Protein 6T3O (pdb70)

Organism: Homo sapiens (NCBI:txid9606)

Secondary structure (DSSP, 8-state):
---EEEE-TTS-EEEEEE-S---TT-EEEEEETTEEE-SSSS-EEEE-TTT-EEEEEES---GGG-EEEEEEEEETTEEEEEEEEE-THHHHHHHHHHHHHHHHHHH-

Solvent-accessible surface area: 6668 Å² total

Foldseek 3Di:
DFWDWAADQLLKIKTKDADPAADPQKDKFKAQQNHTDDDDPAKDWDADRHRSITMIIGLAQDPVRQAKIWIWIDRDPDTDIGMDHLHDPNVVVSRVVSVVSNVVVVVD

Sequence (108 aa):
SELAVEILEKGQVRFWMQAEKLSGNAKVNYIIFNEKEIFEGPKYKMHIDRNTGIIEMFMEKLQDEDEGTYTFQLQDGKATNHSTVVLVGDVFKKLQKEAEFQRQEWIRK

B-factor: mean 41.39, std 11.79, range [23.13, 79.78]

GO terms:
  GO:0005863 striated muscle myosin thick filament (C, TAS)
  GO:0008307 structural constituent of muscle (F, TAS)
  GO:0042802 identical protein binding (F, IPI)
  GO:0005515 protein binding (F, IPI)
  GO:0141163 positive regulation of cAMP/PKA signal transduction (P, IMP)
  GO:0010628 positive regulation of gene expression (P, IMP)
  GO:0019900 kinase binding (F, IPI)

Nearest PDB structures (foldseek):
  6t3o-assembly1_A  TM=1.009E+00  e=4.126E-21  Homo sapiens
  3rbs-assembly1_A  TM=9.873E-01  e=2.579E-18  Homo sapiens
  2y23-assembly1_A  TM=9.799E-01  e=6.469E-18  Homo sapiens
  4v10-assembly1_A  TM=7.736E-01  e=5.054E-13  Mus musculus
  2jtd-assembly1_A  TM=6.352E-01  e=6.737E-13  Mus musculus

InterPro domains:
  IPR003598 Immunoglobulin subtype 2 [SM00408] (289-359)
  IPR003598 Immunoglobulin subtype 2 [SM00408] (417-487)
  IPR003598 Immunoglobulin subtype 2 [SM00408] (1155-1217)
  IPR003598 Immunoglobulin subtype 2 [SM00408] (1369-1435)
  IPR003598 Immunoglobulin subtype 2 [SM00408] (1585-1653)
  IPR003599 Immunoglobulin domain subtype [SM00409] (283-370)
  IPR003599 Immunoglobulin domain subtype [SM00409] (417-500)
  IPR003599 Immunoglobulin domain subtype [SM00409] (1141-1226)
  IPR003599 Immunoglobulin domain subtype [SM00409] (1249-1335)
  IPR003599 Immunoglobulin domain subtype [SM00409] (1363-1446)
  IPR003599 Immunoglobulin domain subtype [SM00409] (1579-1664)
  IPR003961 Fibronectin type III [PF00041] (512-600)
  IPR003961 Fibronectin type III [PF00041] (640-729)
  IPR003961 Fibronectin type III [PF00041] (741-827)
  IPR003961 Fibronectin type III [PF00041] (935-1028)
  IPR003961 Fibronectin type III [PF00041] (1041-1128)
  IPR003961 Fibronectin type III [PS50853] (512-607)
  IPR003961 Fibronectin type III [PS50853] (640-734)
  IPR003961 Fibronectin type III [PS50853] (741-834)
  IPR003961 Fibronectin type III [PS50853] (933-1034)

Structure (mmCIF, N/CA/C/O backbone):
data_6T3O
#
_entry.id   6T3O
#
_cell.length_a   58.599
_cell.length_b   58.599
_cell.length_c   62.821
_cell.angle_alpha   90.00
_cell.angle_beta   90.00
_cell.angle_gamma   90.00
#
_symmetry.space_group_name_H-M   'P 43 21 2'
#
loop_
_entity.id
_entity.type
_entity.pdbx_description
1 polymer Myomesin-1
2 non-polymer 'AZIDE ION'
3 water water
#
loop_
_atom_site.group_PDB
_atom_site.id
_atom_site.type_symbol
_atom_site.label_atom_id
_atom_site.label_alt_id
_atom_site.label_comp_id
_atom_site.label_asym_id
_atom_site.label_entity_id
_atom_site.label_seq_id
_atom_site.pdbx_PDB_ins_code
_atom_site.Cartn_x
_atom_site.Cartn_y
_atom_site.Cartn_z
_atom_site.occupancy
_atom_site.B_iso_or_equiv
_atom_site.auth_seq_id
_atom_site.auth_comp_id
_atom_site.auth_asym_id
_atom_site.auth_atom_id
_atom_site.pdbx_PDB_model_num
ATOM 11 N N . SER A 1 23 ? 19.244 -5.119 24.870 1.00 60.14 23 SER A N 1
ATOM 12 C CA . SER A 1 23 ? 20.001 -4.834 23.668 1.00 57.60 23 SER A CA 1
ATOM 13 C C . SER A 1 23 ? 20.237 -3.331 23.645 1.00 55.75 23 SER A C 1
ATOM 14 O O . SER A 1 23 ? 19.295 -2.623 23.965 1.00 58.80 23 SER A O 1
ATOM 17 N N . GLU A 1 24 ? 21.465 -2.922 23.344 1.00 54.48 24 GLU A N 1
ATOM 18 C CA . GLU A 1 24 ? 21.901 -1.518 23.193 1.00 53.89 24 GLU A CA 1
ATOM 19 C C . GLU A 1 24 ? 21.189 -0.906 21.977 1.00 48.70 24 GLU A C 1
ATOM 20 O O . GLU A 1 24 ? 20.510 -1.635 21.198 1.00 47.73 24 GLU A O 1
ATOM 26 N N . LEU A 1 25 ? 21.351 0.393 21.790 1.00 45.36 25 LEU A N 1
ATOM 27 C CA . LEU A 1 25 ? 20.600 1.076 20.716 1.00 41.44 25 LEU A CA 1
ATOM 28 C C . LEU A 1 25 ? 21.011 0.463 19.378 1.00 39.34 25 LEU A C 1
ATOM 29 O O . LEU A 1 25 ? 22.196 0.239 19.134 1.00 40.48 25 LEU A O 1
ATOM 34 N N . ALA A 1 26 ? 20.021 0.138 18.574 1.00 37.20 26 ALA A N 1
ATOM 35 C CA . ALA A 1 26 ? 20.198 -0.415 17.207 1.00 37.77 26 ALA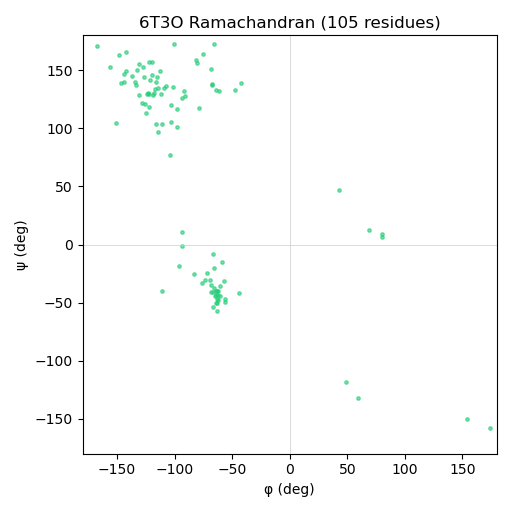 A CA 1
ATOM 36 C C . ALA A 1 26 ? 19.304 0.389 16.270 1.00 34.18 26 ALA A C 1
ATOM 37 O O . ALA A 1 26 ? 18.306 0.939 16.700 1.00 35.17 26 ALA A O 1
ATOM 39 N N . VAL A 1 27 ? 19.647 0.428 15.001 1.00 36.73 27 VAL A N 1
ATOM 40 C CA . VAL A 1 27 ? 18.765 1.091 14.010 1.00 33.05 27 VAL A CA 1
ATOM 41 C C . VAL A 1 27 ? 18.527 0.063 12.940 1.00 32.46 27 VAL A C 1
ATOM 42 O O . VAL A 1 27 ? 19.416 -0.742 12.587 1.00 33.93 27 VAL A O 1
ATOM 46 N N . GLU A 1 28 ? 17.333 0.119 12.438 1.00 32.97 28 GLU A N 1
ATOM 47 C CA . GLU A 1 28 ? 16.978 -0.764 11.313 1.00 33.87 28 GLU A CA 1
ATOM 48 C C . GLU A 1 28 ? 15.973 0.029 10.530 1.00 30.98 28 GLU A C 1
ATOM 49 O O . GLU A 1 28 ? 15.425 0.997 11.044 1.00 32.03 28 GLU A O 1
ATOM 55 N N . ILE A 1 29 ? 15.785 -0.421 9.317 1.00 30.87 29 ILE A N 1
ATOM 56 C CA . ILE A 1 29 ? 14.826 0.110 8.350 1.00 28.52 29 ILE A CA 1
ATOM 57 C C . ILE A 1 29 ? 13.723 -0.905 8.263 1.00 29.58 29 ILE A C 1
ATOM 58 O O . ILE A 1 29 ? 14.026 -2.066 8.276 1.00 30.88 29 ILE A O 1
ATOM 63 N N . LEU A 1 30 ? 12.506 -0.421 8.262 1.00 30.76 30 LEU A N 1
ATOM 64 C CA . LEU A 1 30 ? 11.266 -1.230 8.218 1.00 31.50 30 LEU A CA 1
ATOM 65 C C . LEU A 1 30 ? 10.745 -1.221 6.803 1.00 29.56 30 LEU A C 1
ATOM 66 O O . LEU A 1 30 ? 11.326 -0.533 5.966 1.00 27.17 30 LEU A O 1
ATOM 71 N N . GLU A 1 31 ? 9.723 -2.018 6.539 1.00 31.05 31 GLU A N 1
ATOM 72 C CA . GLU A 1 31 ? 9.275 -2.386 5.169 1.00 35.32 31 GLU A CA 1
ATOM 73 C C . GLU A 1 31 ? 8.945 -1.141 4.327 1.00 35.45 31 GLU A C 1
ATOM 74 O O . GLU A 1 31 ? 9.150 -1.094 3.077 1.00 38.29 31 GLU A O 1
ATOM 80 N N . LYS A 1 32 ? 8.489 -0.110 4.978 1.00 36.04 32 LYS A N 1
ATOM 81 C CA . LYS A 1 32 ? 8.161 1.090 4.188 1.00 35.60 32 LYS A CA 1
ATOM 82 C C . LYS A 1 32 ? 9.365 2.029 4.158 1.00 32.96 32 LYS A C 1
ATOM 83 O O . LYS A 1 32 ? 9.206 3.129 3.757 1.00 35.32 32 LYS A O 1
ATOM 89 N N . GLY A 1 33 ? 10.524 1.602 4.600 1.00 30.37 33 GLY A N 1
ATOM 90 C CA . GLY A 1 33 ? 11.682 2.507 4.679 1.00 29.94 33 GLY A CA 1
ATOM 91 C C . GLY A 1 33 ? 11.632 3.392 5.902 1.00 31.22 33 GLY A C 1
ATOM 92 O O . GLY A 1 33 ? 12.514 4.255 6.076 1.00 29.98 33 GLY A O 1
ATOM 93 N N . GLN A 1 34 ? 10.706 3.113 6.799 1.00 31.83 34 GLN A N 1
ATOM 94 C CA . GLN A 1 34 ? 10.732 3.788 8.094 1.00 32.56 34 GLN A CA 1
ATOM 95 C C . GLN A 1 34 ? 11.936 3.321 8.871 1.00 31.44 34 GLN A C 1
ATOM 96 O O . GLN A 1 34 ? 12.506 2.274 8.568 1.00 29.99 34 GLN A O 1
ATOM 102 N N . VAL A 1 35 ? 12.405 4.224 9.716 1.00 30.18 35 VAL A N 1
ATOM 103 C CA . VAL A 1 35 ? 13.599 3.998 10.521 1.00 30.59 35 VAL A CA 1
ATOM 104 C C . VAL A 1 35 ? 13.131 3.635 11.919 1.00 29.60 35 VAL A C 1
ATOM 105 O O . VAL A 1 35 ? 12.321 4.356 12.503 1.00 30.83 35 VAL A O 1
ATOM 109 N N . ARG A 1 36 ? 13.757 2.617 12.464 1.00 29.97 36 ARG A N 1
ATOM 110 C CA . ARG A 1 36 ? 13.496 2.191 13.826 1.00 31.58 36 ARG A CA 1
ATOM 111 C C . ARG A 1 36 ? 14.786 2.174 14.585 1.00 30.81 36 ARG A C 1
ATOM 112 O O . ARG A 1 36 ? 15.612 1.395 14.266 1.00 29.49 36 ARG A O 1
ATOM 120 N N . PHE A 1 37 ? 14.875 3.083 15.551 1.00 30.54 37 PHE A N 1
ATOM 121 C CA . PHE A 1 37 ? 15.877 3.020 16.626 1.00 32.22 37 PHE A CA 1
ATOM 122 C C . PHE A 1 37 ? 15.237 2.268 17.748 1.00 31.13 37 PHE A C 1
ATOM 123 O O . PHE A 1 37 ? 14.192 2.681 18.156 1.00 34.85 37 PHE A O 1
ATOM 131 N N . TRP A 1 38 ? 15.920 1.295 18.320 1.00 34.03 38 TRP A N 1
ATOM 132 C CA . TRP A 1 38 ? 15.320 0.646 19.482 1.00 35.86 38 TRP A CA 1
ATOM 133 C C . TRP A 1 38 ? 16.414 0.030 20.319 1.00 36.77 38 TRP A C 1
ATOM 134 O O . TRP A 1 38 ? 17.505 -0.266 19.838 1.00 35.77 38 TRP A O 1
ATOM 145 N N . MET A 1 39 ? 16.115 -0.068 21.594 1.00 38.57 39 MET A N 1
ATOM 146 C CA . MET A 1 39 ? 17.007 -0.791 22.515 1.00 43.05 39 MET A CA 1
ATOM 147 C C . MET A 1 39 ? 16.051 -1.497 23.454 1.00 41.49 39 MET A C 1
ATOM 148 O O . MET A 1 39 ? 14.887 -1.211 23.380 1.00 40.09 39 MET A O 1
ATOM 153 N N . GLN A 1 40 ? 16.562 -2.443 24.194 1.00 46.53 40 GLN A N 1
ATOM 154 C CA . GLN A 1 40 ? 15.776 -3.204 25.185 1.00 50.76 40 GLN A CA 1
ATOM 155 C C . GLN A 1 40 ? 16.421 -3.053 26.556 1.00 51.75 40 GLN A C 1
ATOM 156 O O . GLN A 1 40 ? 17.595 -3.462 26.718 1.00 55.15 40 GLN A O 1
ATOM 162 N N . ALA A 1 41 ? 15.663 -2.472 27.482 1.00 51.27 41 ALA A N 1
ATOM 163 C CA . ALA A 1 41 ? 15.942 -2.469 28.923 1.00 53.53 41 ALA A CA 1
ATOM 164 C C . ALA A 1 41 ? 15.463 -3.813 29.461 1.00 53.90 41 ALA A C 1
ATOM 165 O O . ALA A 1 41 ? 14.582 -4.439 28.819 1.00 55.58 41 ALA A O 1
ATOM 167 N N . GLU A 1 42 ? 16.020 -4.248 30.584 1.00 59.69 42 GLU A N 1
ATOM 168 C CA . GLU A 1 42 ? 15.577 -5.508 31.246 1.00 60.84 42 GLU A CA 1
ATOM 169 C C . GLU A 1 42 ? 14.117 -5.322 31.662 1.00 62.75 42 GLU A C 1
ATOM 170 O O . GLU A 1 42 ? 13.247 -6.071 31.196 1.00 67.34 42 GLU A O 1
ATOM 176 N N . LYS A 1 43 ? 13.859 -4.302 32.465 1.00 64.56 43 LYS A N 1
ATOM 177 C CA . LYS A 1 43 ? 12.515 -3.965 32.987 1.00 63.67 43 LYS A CA 1
ATOM 178 C C . LYS A 1 43 ? 12.446 -2.436 33.038 1.00 61.53 43 LYS A C 1
ATOM 179 O O . LYS A 1 43 ? 13.498 -1.770 33.220 1.00 61.93 43 LYS A O 1
ATOM 185 N N . LEU A 1 44 ? 11.264 -1.888 32.812 1.00 59.04 44 LEU A N 1
ATOM 186 C CA . LEU A 1 44 ? 11.036 -0.443 32.973 1.00 56.54 44 LEU A CA 1
ATOM 187 C C . LEU A 1 44 ? 9.900 -0.273 33.963 1.00 55.53 44 LEU A C 1
ATOM 188 O O . LEU A 1 44 ? 8.858 -0.902 33.754 1.00 55.33 44 LEU A O 1
ATOM 193 N N . SER A 1 45 ? 10.118 0.572 34.965 1.00 55.79 45 SER A N 1
ATOM 194 C CA . SER A 1 45 ? 9.071 1.083 35.886 1.00 53.76 45 SER A CA 1
ATOM 195 C C . SER A 1 45 ? 8.244 2.133 35.137 1.00 50.99 45 SER A C 1
ATOM 196 O O . SER A 1 45 ? 8.715 2.627 34.103 1.00 48.43 45 SER A O 1
ATOM 199 N N . GLY A 1 46 ? 7.068 2.476 35.672 1.00 51.72 46 GLY A N 1
ATOM 200 C CA . GLY A 1 46 ? 6.226 3.583 35.180 1.00 50.09 46 GLY A CA 1
ATOM 201 C C . GLY A 1 46 ? 6.983 4.895 35.234 1.00 46.80 46 GLY A C 1
ATOM 202 O O . GLY A 1 46 ? 6.517 5.909 34.639 1.00 44.47 46 GLY A O 1
ATOM 203 N N . ASN A 1 47 ? 8.087 4.911 35.972 1.00 44.31 47 ASN A N 1
ATOM 204 C CA . ASN A 1 47 ? 8.829 6.176 36.198 1.00 43.57 47 ASN A CA 1
ATOM 205 C C . ASN A 1 47 ? 9.963 6.283 35.194 1.00 42.13 47 ASN A C 1
ATOM 206 O O . ASN A 1 47 ? 10.441 7.400 35.004 1.00 41.81 47 ASN A O 1
ATOM 211 N N . ALA A 1 48 ? 10.362 5.166 34.575 1.00 43.39 48 ALA A N 1
ATOM 212 C CA . ALA A 1 48 ? 11.338 5.168 33.459 1.00 40.40 48 ALA A CA 1
ATOM 213 C C . ALA A 1 48 ? 11.029 6.306 32.512 1.00 39.85 48 ALA A C 1
ATOM 214 O O . ALA A 1 48 ? 9.850 6.489 32.122 1.00 39.20 48 ALA A O 1
ATOM 216 N N . LYS A 1 49 ? 12.084 6.961 32.046 1.00 46.96 49 LYS A N 1
ATOM 217 C CA . LYS A 1 49 ? 11.940 8.124 31.157 1.00 46.57 49 LYS A CA 1
ATOM 218 C C . LYS A 1 49 ? 13.070 8.031 30.148 1.00 43.79 49 LYS A C 1
ATOM 219 O O . LYS A 1 49 ? 14.130 7.429 30.439 1.00 44.42 49 LYS A O 1
ATOM 225 N N . VAL A 1 50 ? 12.797 8.530 28.970 1.00 42.20 50 VAL A N 1
ATOM 226 C CA . VAL A 1 50 ? 13.814 8.413 27.909 1.00 41.48 50 VAL A CA 1
ATOM 227 C C . VAL A 1 50 ? 13.939 9.799 27.317 1.00 41.20 50 VAL A C 1
ATOM 228 O O . VAL A 1 50 ? 12.927 10.447 27.080 1.00 43.06 50 VAL A O 1
ATOM 232 N N . ASN A 1 51 ? 15.183 10.232 27.247 1.00 38.88 51 ASN A N 1
ATOM 233 C CA . ASN A 1 51 ? 15.622 11.403 26.481 1.00 39.39 51 ASN A CA 1
ATOM 234 C C . ASN A 1 51 ? 16.146 10.851 25.183 1.00 33.31 51 ASN A C 1
ATOM 235 O O . ASN A 1 51 ? 17.051 10.046 25.187 1.00 33.37 51 ASN A O 1
ATOM 240 N N . TYR A 1 52 ? 15.490 11.228 24.129 1.00 34.39 52 TYR A N 1
ATOM 241 C CA . TYR A 1 52 ? 15.912 10.891 22.760 1.00 33.49 52 TYR A CA 1
ATOM 242 C C . TYR A 1 52 ? 16.800 12.030 22.320 1.00 31.53 52 TYR A C 1
ATOM 243 O O . TYR A 1 52 ? 16.396 13.197 22.391 1.00 30.30 52 TYR A O 1
ATOM 252 N N . ILE A 1 53 ? 17.978 11.672 21.860 1.00 30.68 53 ILE A N 1
ATOM 253 C CA A ILE A 1 53 ? 19.046 12.673 21.580 0.50 30.16 53 ILE A CA 1
ATOM 254 C CA B ILE A 1 53 ? 19.033 12.680 21.572 0.50 30.64 53 ILE A CA 1
ATOM 255 C C . ILE A 1 53 ? 19.542 12.443 20.162 1.00 28.27 53 ILE A C 1
ATOM 256 O O . ILE A 1 53 ? 19.901 11.296 19.827 1.00 30.38 53 ILE A O 1
ATOM 265 N N . PHE A 1 54 ? 19.551 13.510 19.391 1.00 27.11 54 PHE A N 1
ATOM 266 C CA . PHE A 1 54 ? 20.041 13.486 18.023 1.00 26.25 54 PHE A CA 1
ATOM 267 C C . PHE A 1 54 ? 21.052 14.616 17.892 1.00 25.01 54 PHE A C 1
ATOM 268 O O . PHE A 1 54 ? 20.696 15.770 18.097 1.00 26.46 54 PHE A O 1
ATOM 276 N N . ASN A 1 55 ? 22.274 14.275 17.522 1.00 24.09 55 ASN A N 1
ATOM 277 C CA . ASN A 1 55 ? 23.409 15.236 17.499 1.00 25.67 55 ASN A CA 1
ATOM 278 C C . ASN A 1 55 ? 23.416 16.117 18.750 1.00 25.88 55 ASN A C 1
ATOM 279 O O . ASN A 1 55 ? 23.567 17.333 18.652 1.00 27.31 55 ASN A O 1
ATOM 284 N N . GLU A 1 56 ? 23.262 15.502 19.915 1.00 26.89 56 GLU A N 1
ATOM 285 C CA . GLU A 1 56 ? 23.379 16.134 21.241 1.00 27.98 56 GLU A CA 1
ATOM 286 C C . GLU A 1 56 ? 22.254 17.113 21.524 1.00 30.39 56 GLU A C 1
ATOM 287 O O . GLU A 1 56 ? 22.455 17.917 22.381 1.00 30.11 56 GLU A O 1
ATOM 293 N N . LYS A 1 57 ? 21.211 17.105 20.716 1.00 32.00 57 LYS A N 1
ATOM 294 C CA . LYS A 1 57 ? 19.983 17.900 20.927 1.00 33.19 57 LYS A CA 1
ATOM 295 C C . LYS A 1 57 ? 18.887 16.937 21.308 1.00 33.31 57 LYS A C 1
ATOM 296 O O . LYS A 1 57 ? 18.710 15.886 20.669 1.00 30.59 57 LYS A O 1
ATOM 302 N N . GLU A 1 58 ? 18.132 17.298 22.328 1.00 33.79 58 GLU A N 1
ATOM 303 C CA . GLU A 1 58 ? 16.958 16.492 22.656 1.00 36.14 58 GLU A CA 1
ATOM 304 C C . GLU A 1 58 ? 15.990 16.685 21.500 1.00 35.61 58 GLU A C 1
ATOM 305 O O . GLU A 1 58 ? 15.941 17.785 20.876 1.00 35.43 58 GLU A O 1
ATOM 311 N N . ILE A 1 59 ? 15.407 15.567 21.127 1.00 34.14 59 ILE A N 1
ATOM 312 C CA . ILE A 1 59 ? 14.346 15.526 20.114 1.00 34.93 59 ILE A CA 1
ATOM 313 C C . ILE A 1 59 ? 13.124 14.947 20.784 1.00 35.12 59 ILE A C 1
ATOM 314 O O . ILE A 1 59 ? 13.217 14.142 21.757 1.00 35.24 59 ILE A O 1
ATOM 319 N N . PHE A 1 60 ? 12.029 15.293 20.177 1.00 37.76 60 PHE A N 1
ATOM 320 C CA . PHE A 1 60 ? 10.686 15.059 20.737 1.00 39.65 60 PHE A CA 1
ATOM 321 C C . PHE A 1 60 ? 9.776 14.451 19.695 1.00 38.41 60 PHE A C 1
ATOM 322 O O . PHE A 1 60 ? 9.929 14.804 18.541 1.00 37.91 60 PHE A O 1
ATOM 330 N N . GLU A 1 61 ? 8.827 13.654 20.179 1.00 41.17 61 GLU A N 1
ATOM 331 C CA . GLU A 1 61 ? 7.689 13.143 19.394 1.00 43.86 61 GLU A CA 1
ATOM 332 C C . GLU A 1 61 ? 7.109 14.347 18.645 1.00 44.47 61 GLU A C 1
ATOM 333 O O . GLU A 1 61 ? 6.937 15.418 19.219 1.00 46.42 61 GLU A O 1
ATOM 339 N N . GLY A 1 62 ? 6.840 14.198 17.359 1.00 48.83 62 GLY A N 1
ATOM 340 C CA . GLY A 1 62 ? 6.479 15.352 16.533 1.00 49.19 62 GLY A CA 1
ATOM 341 C C . GLY A 1 62 ? 6.370 14.946 15.087 1.00 49.89 62 GLY A C 1
ATOM 342 O O . GLY A 1 62 ? 6.164 13.764 14.807 1.00 48.91 62 GLY A O 1
ATOM 343 N N . PRO A 1 63 ? 6.509 15.916 14.161 1.00 51.62 63 PRO A N 1
ATOM 344 C CA . PRO A 1 63 ? 6.304 15.663 12.737 1.00 53.16 63 PRO A CA 1
ATOM 345 C C . PRO A 1 63 ? 7.379 14.704 12.229 1.00 48.59 63 PRO A C 1
ATOM 346 O O . PRO A 1 63 ? 7.168 14.085 11.227 1.00 48.13 63 PRO A O 1
ATOM 350 N N . LYS A 1 64 ? 8.497 14.596 12.960 1.00 45.55 64 LYS A N 1
ATOM 351 C CA . LYS A 1 64 ? 9.681 13.865 12.484 1.00 40.71 64 LYS A CA 1
ATOM 352 C C . LYS A 1 64 ? 9.884 12.586 13.291 1.00 37.59 64 LYS A C 1
ATOM 353 O O . LYS A 1 64 ? 10.312 11.607 12.714 1.00 34.13 64 LYS A O 1
ATOM 359 N N . TYR A 1 65 ? 9.680 12.580 14.588 1.00 34.89 65 TYR A N 1
ATOM 360 C CA . TYR A 1 65 ? 9.968 11.376 15.407 1.00 34.43 65 TYR A CA 1
ATOM 361 C C . TYR A 1 65 ? 8.712 10.885 16.084 1.00 35.51 65 TYR A C 1
ATOM 362 O O . TYR A 1 65 ? 7.914 11.704 16.534 1.00 38.53 65 TYR A O 1
ATOM 371 N N . LYS A 1 66 ? 8.633 9.568 16.221 1.00 35.53 66 LYS A N 1
ATOM 372 C CA . LYS A 1 66 ? 7.606 8.945 17.039 1.00 36.45 66 LYS A CA 1
ATOM 373 C C . LYS A 1 66 ? 8.350 8.084 18.044 1.00 35.53 66 LYS A C 1
ATOM 374 O O . LYS A 1 66 ? 9.210 7.306 17.657 1.00 34.34 66 LYS A O 1
ATOM 380 N N . MET A 1 67 ? 8.020 8.239 19.312 1.00 34.26 67 MET A N 1
ATOM 381 C CA . MET A 1 67 ? 8.712 7.463 20.343 1.00 35.18 67 MET A CA 1
ATOM 382 C C . MET A 1 67 ? 7.736 6.492 20.945 1.00 37.56 67 MET A C 1
ATOM 383 O O . MET A 1 67 ? 6.565 6.764 20.894 1.00 37.63 67 MET A O 1
ATOM 388 N N . HIS A 1 68 ? 8.223 5.345 21.384 1.00 38.16 68 HIS A N 1
ATOM 389 C CA . HIS A 1 68 ? 7.384 4.398 22.121 1.00 42.15 68 HIS A CA 1
ATOM 390 C C . HIS A 1 68 ? 8.250 3.751 23.177 1.00 42.21 68 HIS A C 1
ATOM 391 O O . HIS A 1 68 ? 9.427 3.428 22.902 1.00 46.14 68 HIS A O 1
ATOM 398 N N . ILE A 1 69 ? 7.674 3.574 24.330 1.00 43.33 69 ILE A N 1
ATOM 399 C CA . ILE A 1 69 ? 8.304 2.780 25.401 1.00 45.11 69 ILE A CA 1
ATOM 400 C C . ILE A 1 69 ? 7.309 1.688 25.728 1.00 46.17 69 ILE A C 1
ATOM 401 O O . ILE A 1 69 ? 6.130 2.011 26.017 1.00 48.11 69 ILE A O 1
ATOM 406 N N . ASP A 1 70 ? 7.796 0.456 25.755 1.00 46.18 70 ASP A N 1
ATOM 407 C CA . ASP A 1 70 ? 7.016 -0.710 26.270 1.00 48.73 70 ASP A CA 1
ATOM 408 C C . ASP A 1 70 ? 7.714 -1.117 27.561 1.00 51.30 70 ASP A C 1
ATOM 409 O O . ASP A 1 70 ? 8.883 -1.631 27.512 1.00 49.45 70 ASP A O 1
ATOM 414 N N . ARG A 1 71 ? 7.102 -0.750 28.670 1.00 56.60 71 ARG A N 1
ATOM 415 C CA . ARG A 1 71 ? 7.727 -0.867 30.010 1.00 61.80 71 ARG A CA 1
ATOM 416 C C . ARG A 1 71 ? 7.765 -2.349 30.380 1.00 66.89 71 ARG A C 1
ATOM 417 O O . ARG A 1 71 ? 8.655 -2.761 31.167 1.00 70.18 71 ARG A O 1
ATOM 425 N N . ASN A 1 72 ? 6.854 -3.115 29.787 1.00 66.97 72 ASN A N 1
ATOM 426 C CA . ASN A 1 72 ? 6.789 -4.584 29.970 1.00 69.88 72 ASN A CA 1
ATOM 427 C C . ASN A 1 72 ? 8.012 -5.257 29.357 1.00 65.61 72 ASN A C 1
ATOM 428 O O . ASN A 1 72 ? 8.674 -6.061 30.046 1.00 66.14 72 ASN A O 1
ATOM 433 N N . THR A 1 73 ? 8.263 -4.977 28.084 1.00 62.63 73 THR A N 1
ATOM 434 C CA . THR A 1 73 ? 9.291 -5.662 27.283 1.00 61.28 73 THR A CA 1
ATOM 435 C C . THR A 1 73 ? 10.637 -5.023 27.558 1.00 60.26 73 THR A C 1
ATOM 436 O O . THR A 1 73 ? 11.636 -5.729 27.404 1.00 60.53 73 THR A O 1
ATOM 440 N N . GLY A 1 74 ? 10.637 -3.748 27.979 1.00 57.85 74 GLY A N 1
ATOM 441 C CA . GLY A 1 74 ? 11.841 -2.907 28.068 1.00 55.11 74 GLY A CA 1
ATOM 442 C C . GLY A 1 74 ? 12.225 -2.353 26.714 1.00 49.87 74 GLY A C 1
ATOM 443 O O . GLY A 1 74 ? 13.276 -1.733 26.640 1.00 46.08 74 GLY A O 1
ATOM 444 N N . ILE A 1 75 ? 11.396 -2.574 25.693 1.00 49.85 75 ILE A N 1
ATOM 445 C CA . ILE A 1 75 ? 11.694 -2.145 24.297 1.00 48.05 75 ILE A CA 1
ATOM 446 C C . ILE A 1 75 ? 11.372 -0.648 24.252 1.00 45.28 75 ILE A C 1
ATOM 447 O O . ILE A 1 75 ? 10.239 -0.233 24.529 1.00 44.11 75 ILE A O 1
ATOM 452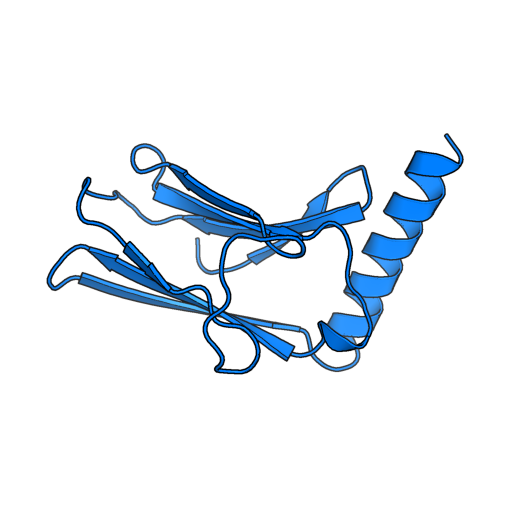 N N . ILE A 1 76 ? 12.403 0.134 23.992 1.00 42.14 76 ILE A N 1
ATOM 453 C CA . ILE A 1 76 ? 12.244 1.595 23.801 1.00 41.79 76 ILE A CA 1
ATOM 454 C C . ILE A 1 76 ? 12.556 1.815 22.334 1.00 37.90 76 ILE A C 1
ATOM 455 O O . ILE A 1 76 ? 13.525 1.251 21.857 1.00 37.25 76 ILE A O 1
ATOM 460 N N . GLU A 1 77 ? 11.695 2.516 21.599 1.00 37.16 77 GLU A N 1
ATOM 461 C CA . GLU A 1 77 ? 11.990 2.639 20.148 1.00 37.49 77 GLU A CA 1
ATOM 462 C C . GLU A 1 77 ? 11.533 3.993 19.610 1.00 34.99 77 GLU A C 1
ATOM 463 O O . GLU A 1 77 ? 10.439 4.454 19.990 1.00 35.81 77 GLU A O 1
ATOM 469 N N . MET A 1 78 ? 12.364 4.589 18.754 1.00 32.34 78 MET A N 1
ATOM 470 C CA . MET A 1 78 ? 12.028 5.867 18.126 1.00 31.61 78 MET A CA 1
ATOM 471 C C . MET A 1 78 ? 11.929 5.568 16.644 1.00 31.95 78 MET A C 1
ATOM 472 O O . MET A 1 78 ? 12.756 4.831 16.158 1.00 30.85 78 MET A O 1
ATOM 477 N N . PHE A 1 79 ? 10.953 6.166 15.996 1.00 33.17 79 PHE A N 1
ATOM 478 C CA . PHE A 1 79 ? 10.696 5.902 14.574 1.00 33.47 79 PHE A CA 1
ATOM 479 C C . PHE A 1 79 ? 10.815 7.219 13.830 1.00 32.75 79 PHE A C 1
ATOM 480 O O . PHE A 1 79 ? 10.397 8.259 14.292 1.00 32.84 79 PHE A O 1
ATOM 488 N N . MET A 1 80 ? 11.394 7.129 12.639 1.00 31.78 80 MET A N 1
ATOM 489 C CA . MET A 1 80 ? 11.331 8.222 11.663 1.00 31.47 80 MET A CA 1
ATOM 490 C C . MET A 1 80 ? 10.703 7.710 10.377 1.00 32.75 80 MET A C 1
ATOM 491 O O . MET A 1 80 ? 10.747 6.510 10.137 1.00 31.13 80 MET A O 1
ATOM 496 N N . GLU A 1 81 ? 10.139 8.593 9.571 1.00 32.23 81 GLU A N 1
ATOM 497 C CA . GLU A 1 81 ? 9.528 8.158 8.292 1.00 37.43 81 GLU A CA 1
ATOM 498 C C . GLU A 1 81 ? 10.648 7.819 7.310 1.00 35.61 81 GLU A C 1
ATOM 499 O O . GLU A 1 81 ? 10.476 7.009 6.411 1.00 36.83 81 GLU A O 1
ATOM 505 N N . LYS A 1 82 ? 11.764 8.504 7.471 1.00 34.42 82 LYS A N 1
ATOM 506 C CA . LYS A 1 82 ? 12.807 8.520 6.450 1.00 33.29 82 LYS A CA 1
ATOM 507 C C . LYS A 1 82 ? 14.051 9.114 7.069 1.00 29.98 82 LYS A C 1
ATOM 508 O O . LYS A 1 82 ? 13.943 9.844 8.107 1.00 30.47 82 LYS A O 1
ATOM 514 N N . LEU A 1 83 ? 15.131 9.017 6.315 1.00 30.28 83 LEU A N 1
ATOM 515 C CA . LEU A 1 83 ? 16.437 9.579 6.666 1.00 31.96 83 LEU A CA 1
ATOM 516 C C . LEU A 1 83 ? 16.779 10.637 5.647 1.00 32.28 83 LEU A C 1
ATOM 517 O O . LEU A 1 83 ? 17.198 10.283 4.555 1.00 32.14 83 LEU A O 1
ATOM 522 N N . GLN A 1 84 ? 16.637 11.894 6.025 1.00 34.42 84 GLN A N 1
ATOM 523 C CA . GLN A 1 84 ? 17.090 13.017 5.190 1.00 34.62 84 GLN A CA 1
ATOM 524 C C . GLN A 1 84 ? 18.586 13.133 5.457 1.00 31.53 84 GLN A C 1
ATOM 525 O O . GLN A 1 84 ? 19.055 12.644 6.459 1.00 28.14 84 GLN A O 1
ATOM 531 N N . ASP A 1 85 ? 19.289 13.749 4.548 1.00 32.79 85 ASP A N 1
ATOM 532 C CA . ASP A 1 85 ? 20.692 14.142 4.734 1.00 33.88 85 ASP A CA 1
ATOM 533 C C . ASP A 1 85 ? 20.868 14.745 6.114 1.00 31.72 85 ASP A C 1
ATOM 534 O O . ASP A 1 85 ? 21.889 14.445 6.680 1.00 30.21 85 ASP A O 1
ATOM 539 N N . GLU A 1 86 ? 19.933 15.591 6.585 1.00 31.64 86 GLU A N 1
ATOM 540 C CA . GLU A 1 86 ? 20.040 16.301 7.876 1.00 33.15 86 GLU A CA 1
ATOM 541 C C . GLU A 1 86 ? 19.985 15.291 9.025 1.00 30.26 86 GLU A C 1
ATOM 542 O O . GLU A 1 86 ? 20.184 15.690 10.143 1.00 30.59 86 GLU A O 1
ATOM 548 N N . ASP A 1 87 ? 19.700 14.015 8.758 1.00 28.48 87 ASP A N 1
ATOM 549 C CA . ASP A 1 87 ? 19.480 13.030 9.844 1.00 28.06 87 ASP A CA 1
ATOM 550 C C . ASP A 1 87 ? 20.778 12.315 10.164 1.00 25.57 87 ASP A C 1
ATOM 551 O O . ASP A 1 87 ? 20.777 11.421 10.991 1.00 24.60 87 ASP A O 1
ATOM 556 N N . GLU A 1 88 ? 21.813 12.652 9.439 1.00 26.04 88 GLU A N 1
ATOM 557 C CA . GLU A 1 88 ? 23.131 12.082 9.708 1.00 25.35 88 GLU A CA 1
ATOM 558 C C . GLU A 1 88 ? 23.544 12.568 11.098 1.00 24.86 88 GLU A C 1
ATOM 559 O O . GLU A 1 88 ? 23.451 13.769 11.423 1.00 25.38 88 GLU A O 1
ATOM 565 N N . GLY A 1 89 ? 24.017 11.653 11.897 1.00 25.83 89 GLY A N 1
ATOM 566 C CA . GLY A 1 89 ? 24.596 12.005 13.172 1.00 24.48 89 GLY A CA 1
ATOM 567 C C . GLY A 1 89 ? 24.504 10.913 14.133 1.00 23.13 89 GLY A C 1
ATOM 568 O O . GLY A 1 89 ? 24.375 9.703 13.766 1.00 25.26 89 GLY A O 1
ATOM 569 N N . THR A 1 90 ? 24.413 11.334 15.365 1.00 23.96 90 THR A N 1
ATOM 570 C CA . THR A 1 90 ? 24.464 10.411 16.482 1.0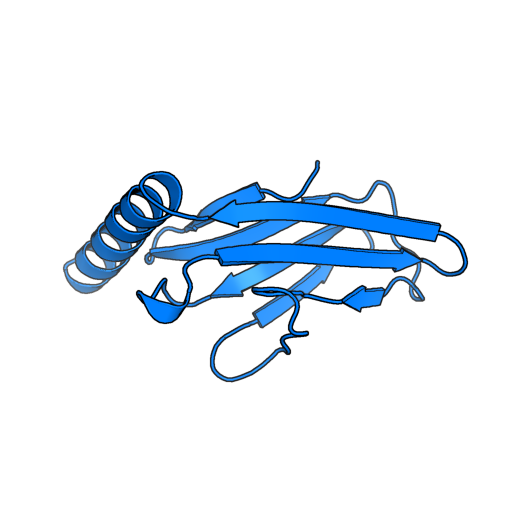0 23.86 90 THR A CA 1
ATOM 571 C C . THR A 1 90 ? 23.116 10.451 17.156 1.00 25.48 90 THR A C 1
ATOM 572 O O . THR A 1 90 ? 22.592 11.472 17.428 1.00 24.58 90 THR A O 1
ATOM 576 N N . TYR A 1 91 ? 22.649 9.270 17.432 1.00 24.36 91 TYR A N 1
ATOM 577 C CA . TYR A 1 91 ? 21.365 9.050 18.081 1.00 24.12 91 TYR A CA 1
ATOM 578 C C . TYR A 1 91 ? 21.653 8.361 19.391 1.00 25.90 91 TYR A C 1
ATOM 579 O O . TYR A 1 91 ? 22.272 7.333 19.336 1.00 27.91 91 TYR A O 1
ATOM 588 N N . THR A 1 92 ? 21.059 8.918 20.439 1.00 27.21 92 THR A N 1
ATOM 589 C CA . THR A 1 92 ? 21.191 8.406 21.803 1.00 29.34 92 THR A CA 1
ATOM 590 C C . THR A 1 92 ? 19.813 8.374 22.400 1.00 30.25 92 THR A C 1
ATOM 591 O O . THR A 1 92 ? 19.038 9.358 22.273 1.00 33.31 92 THR A O 1
ATOM 595 N N . PHE A 1 93 ? 19.585 7.271 23.074 1.00 32.18 93 PHE A N 1
ATOM 596 C CA . PHE A 1 93 ? 18.484 7.094 24.019 1.00 32.27 93 PHE A CA 1
ATOM 597 C C . PHE A 1 93 ? 19.097 7.210 25.387 1.00 33.59 93 PHE A C 1
ATOM 598 O O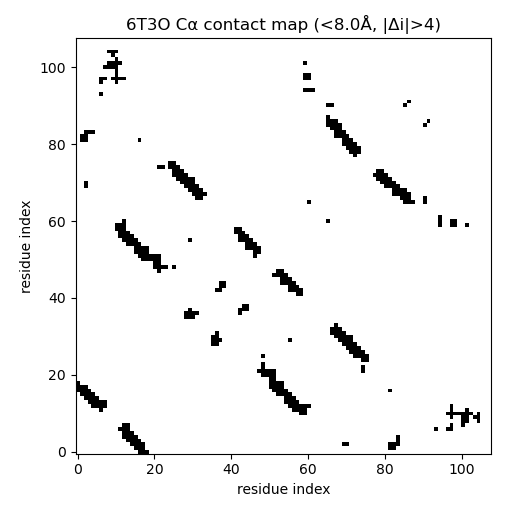 . PHE A 1 93 ? 19.937 6.395 25.696 1.00 37.04 93 PHE A O 1
ATOM 606 N N . GLN A 1 94 ? 18.627 8.186 26.144 1.00 35.58 94 GLN A N 1
ATOM 607 C CA . GLN A 1 94 ? 19.066 8.356 27.541 1.00 39.53 94 GLN A CA 1
ATOM 608 C C . GLN A 1 94 ? 17.916 7.808 28.358 1.00 41.48 94 GLN A C 1
ATOM 609 O O . GLN A 1 94 ? 16.859 8.420 28.321 1.00 40.78 94 GLN A O 1
ATOM 615 N N . LEU A 1 95 ? 18.120 6.627 28.913 1.00 42.32 95 LEU A N 1
ATOM 616 C CA . LEU A 1 95 ? 17.102 5.944 29.746 1.00 44.60 95 LEU A CA 1
ATOM 617 C C . LEU A 1 95 ? 17.389 6.315 31.200 1.00 46.77 95 LEU A C 1
ATOM 618 O O . LEU A 1 95 ? 18.545 6.157 31.656 1.00 48.82 95 LEU A O 1
ATOM 623 N N . GLN A 1 96 ? 16.377 6.829 31.879 1.00 47.65 96 GLN A N 1
ATOM 624 C CA . GLN A 1 96 ? 16.416 7.006 33.344 1.00 50.59 96 GLN A CA 1
ATOM 625 C C . GLN A 1 96 ? 15.196 6.299 33.941 1.00 52.34 96 GLN A C 1
ATOM 626 O O . GLN A 1 96 ? 14.068 6.540 33.496 1.00 50.90 96 GLN A O 1
ATOM 632 N N . ASP A 1 97 ? 15.463 5.344 34.813 1.00 57.22 97 ASP A N 1
ATOM 633 C CA . ASP A 1 97 ? 14.467 4.716 35.715 1.00 61.68 97 ASP A CA 1
ATOM 634 C C . ASP A 1 97 ? 14.912 5.113 37.122 1.00 65.30 97 ASP A C 1
ATOM 635 O O . ASP A 1 97 ? 15.894 4.528 37.618 1.00 65.69 97 ASP A O 1
ATOM 640 N N . GLY A 1 98 ? 14.303 6.176 37.665 1.00 48.91 98 GLY A N 1
ATOM 641 C CA . GLY A 1 98 ? 14.744 6.845 38.905 1.00 48.24 98 GLY A CA 1
ATOM 642 C C . GLY A 1 98 ? 16.237 7.141 38.891 1.00 48.83 98 GLY A C 1
ATOM 643 O O . GLY A 1 98 ? 16.697 7.869 37.979 1.00 53.55 98 GLY A O 1
ATOM 644 N N . LYS A 1 99 ? 16.971 6.552 39.837 1.00 49.01 99 LYS A N 1
ATOM 645 C CA . LYS A 1 99 ? 18.447 6.622 39.962 1.00 51.46 99 LYS A CA 1
ATOM 646 C C . LYS A 1 99 ? 19.056 6.018 38.690 1.00 49.94 99 LYS A C 1
ATOM 647 O O . LYS A 1 99 ? 20.101 6.515 38.244 1.00 54.20 99 LYS A O 1
ATOM 653 N N . ALA A 1 100 ? 18.403 4.979 38.162 1.00 52.43 100 ALA A N 1
ATOM 654 C CA . ALA A 1 100 ? 18.949 4.110 37.091 1.00 54.77 100 ALA A CA 1
ATOM 655 C C . ALA A 1 100 ? 19.053 4.956 35.817 1.00 55.74 100 ALA A C 1
ATOM 656 O O . ALA A 1 100 ? 18.086 5.718 35.484 1.00 52.57 100 ALA A O 1
ATOM 658 N N . THR A 1 101 ? 20.169 4.782 35.117 1.00 59.79 101 THR A N 1
ATOM 659 C CA . THR A 1 101 ? 20.603 5.714 34.056 1.00 58.96 101 THR A CA 1
ATOM 660 C C . THR A 1 101 ? 21.418 4.942 33.018 1.00 60.15 101 THR A C 1
ATOM 661 O O . THR A 1 101 ? 22.572 4.623 33.293 1.00 60.81 101 THR A O 1
ATOM 665 N N . ASN A 1 102 ? 20.807 4.663 31.871 1.00 56.17 102 ASN A N 1
ATOM 666 C CA . ASN A 1 102 ? 21.479 3.975 30.743 1.00 56.70 102 ASN A CA 1
ATO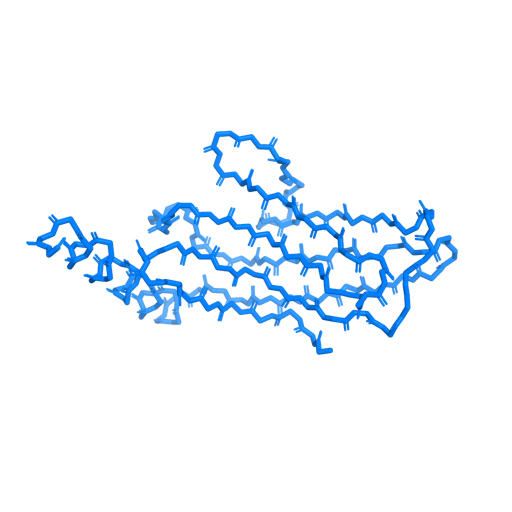M 667 C C . ASN A 1 102 ? 21.506 4.951 29.565 1.00 49.72 102 ASN A C 1
ATOM 668 O O . ASN A 1 102 ? 20.477 5.532 29.261 1.00 52.17 102 ASN A O 1
ATOM 673 N N . HIS A 1 103 ? 22.637 5.093 28.896 1.00 51.45 103 HIS A N 1
ATOM 674 C CA . HIS A 1 103 ? 22.586 5.728 27.558 1.00 48.64 103 HIS A CA 1
ATOM 675 C C . HIS A 1 103 ? 23.008 4.678 26.529 1.00 47.86 103 HIS A C 1
ATOM 676 O O . HIS A 1 103 ? 23.850 3.867 26.864 1.00 45.46 103 HIS A O 1
ATOM 683 N N . SER A 1 104 ? 22.409 4.684 25.343 1.00 43.11 104 SER A N 1
ATOM 684 C CA . SER A 1 104 ? 22.956 3.874 24.235 1.00 40.29 104 SER A CA 1
ATOM 685 C C . SER A 1 104 ? 22.921 4.689 22.954 1.00 37.43 104 SER A C 1
ATOM 686 O O . SER A 1 104 ? 21.986 5.437 22.773 1.00 31.14 104 SER A O 1
ATOM 689 N N . THR A 1 105 ? 23.926 4.486 22.112 1.00 35.13 105 THR A N 1
ATOM 690 C CA . THR A 1 105 ? 24.177 5.435 21.014 1.00 35.63 105 THR A CA 1
ATOM 691 C C . THR A 1 105 ? 24.412 4.648 19.733 1.00 30.54 105 THR A C 1
ATOM 692 O O . THR A 1 105 ? 25.034 3.605 19.744 1.00 34.08 105 THR A O 1
ATOM 696 N N . VAL A 1 106 ? 23.868 5.152 18.675 1.00 30.00 106 VAL A N 1
ATOM 697 C CA . VAL A 1 106 ? 24.245 4.703 17.337 1.00 30.03 106 VAL A CA 1
ATOM 698 C C . VAL A 1 106 ? 24.805 5.904 16.606 1.00 27.03 106 VAL A C 1
ATOM 699 O O . VAL A 1 106 ? 24.231 7.027 16.614 1.00 27.91 106 VAL A O 1
ATOM 703 N N . VAL A 1 107 ? 25.965 5.681 16.057 1.00 27.68 107 VAL A N 1
ATOM 704 C CA . VAL A 1 107 ? 26.629 6.748 15.276 1.00 25.70 107 VAL A CA 1
ATOM 705 C C . VAL A 1 107 ? 26.353 6.52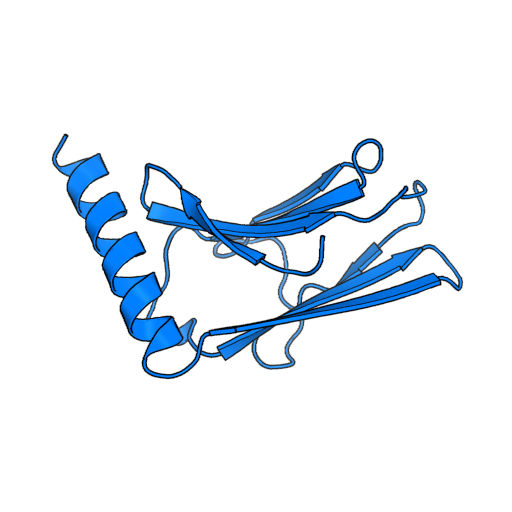2 13.815 1.00 25.62 107 VAL A C 1
ATOM 706 O O . VAL A 1 107 ? 26.851 5.581 13.296 1.00 26.73 107 VAL A O 1
ATOM 710 N N . LEU A 1 108 ? 25.415 7.254 13.265 1.00 25.18 108 LEU A N 1
ATOM 711 C CA . LEU A 1 108 ? 25.002 7.096 11.868 1.00 25.99 108 LEU A CA 1
ATOM 712 C C . LEU A 1 108 ? 25.593 8.225 11.057 1.00 24.12 108 LEU A C 1
ATOM 713 O O . LEU A 1 108 ? 24.932 9.244 10.817 1.00 26.53 108 LEU A O 1
ATOM 718 N N . VAL A 1 109 ? 26.874 8.065 10.788 1.00 27.24 109 VAL A N 1
ATOM 719 C CA . VAL A 1 109 ? 27.707 9.099 10.185 1.00 30.68 109 VAL A CA 1
ATOM 720 C C . VAL A 1 109 ? 28.377 8.477 8.984 1.00 30.81 109 VAL A C 1
ATOM 721 O O . VAL A 1 109 ? 28.780 7.315 9.061 1.00 32.62 109 VAL A O 1
ATOM 725 N N . GLY A 1 110 ? 28.697 9.320 8.008 1.00 34.51 110 GLY A N 1
ATOM 726 C CA . GLY A 1 110 ? 29.547 8.913 6.875 1.00 32.64 110 GLY A CA 1
ATOM 727 C C . GLY A 1 110 ? 28.915 7.762 6.142 1.00 32.71 110 GLY A C 1
ATOM 728 O O . GLY A 1 110 ? 27.694 7.775 5.882 1.00 29.14 110 GLY A O 1
ATOM 729 N N . ASP A 1 111 ? 29.715 6.734 5.874 1.00 33.66 111 ASP A N 1
ATOM 730 C CA . ASP A 1 111 ? 29.294 5.640 4.982 1.00 35.21 111 ASP A CA 1
ATOM 731 C C . ASP A 1 111 ? 28.144 4.910 5.635 1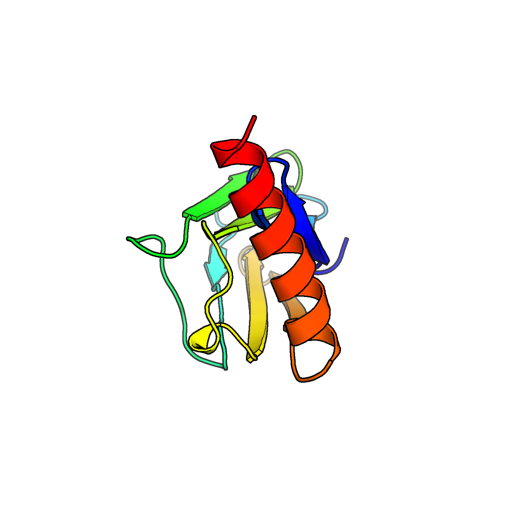.00 32.11 111 ASP A C 1
ATOM 732 O O . ASP A 1 111 ? 27.253 4.476 4.951 1.00 30.27 111 ASP A O 1
ATOM 737 N N . VAL A 1 112 ? 28.220 4.772 6.944 1.00 32.58 112 VAL A N 1
ATOM 738 C CA . VAL A 1 112 ? 27.178 4.060 7.712 1.00 31.34 112 VAL A CA 1
ATOM 739 C C . VAL A 1 112 ? 25.838 4.726 7.427 1.00 28.10 112 VAL A C 1
ATOM 740 O O . VAL A 1 112 ? 24.835 4.053 7.130 1.00 26.52 112 VAL A O 1
ATOM 744 N N . PHE A 1 113 ? 25.838 6.030 7.545 1.00 26.51 113 PHE A N 1
ATOM 745 C CA . PHE A 1 113 ? 24.617 6.804 7.283 1.00 25.00 113 PHE A CA 1
ATOM 746 C C . PHE A 1 113 ? 24.166 6.665 5.840 1.00 27.26 113 PHE A C 1
ATOM 747 O O . PHE A 1 113 ? 22.967 6.363 5.609 1.00 24.92 113 PHE A O 1
ATOM 755 N N . LYS A 1 114 ? 25.086 6.799 4.899 1.00 29.41 114 LYS A N 1
ATOM 756 C CA . LYS A 1 114 ? 24.726 6.776 3.460 1.00 31.14 114 LYS A CA 1
ATOM 757 C C . LYS A 1 114 ? 24.091 5.431 3.147 1.00 28.59 114 LYS A C 1
ATOM 758 O O . LYS A 1 114 ? 23.156 5.401 2.360 1.00 27.74 114 LYS A O 1
ATOM 764 N N . LYS A 1 115 ? 24.687 4.355 3.648 1.00 29.04 115 LYS A N 1
ATOM 765 C CA . LYS A 1 115 ? 24.200 2.974 3.388 1.00 31.78 115 LYS A CA 1
ATOM 766 C C . LYS A 1 115 ? 22.808 2.808 3.951 1.00 29.39 115 LYS A C 1
ATOM 767 O O . LYS A 1 115 ? 21.879 2.275 3.275 1.00 28.70 115 LYS A O 1
ATOM 773 N N . LEU A 1 116 ? 22.620 3.315 5.148 1.00 28.13 116 LEU A N 1
ATOM 774 C CA . LEU A 1 116 ? 21.334 3.141 5.817 1.00 26.51 116 LEU A CA 1
ATOM 775 C C . LEU A 1 116 ? 20.321 3.953 5.059 1.00 27.29 116 LEU A C 1
ATOM 776 O O . LEU A 1 116 ? 19.169 3.568 4.904 1.00 26.74 116 LEU A O 1
ATOM 781 N N . GLN A 1 117 ? 20.736 5.128 4.658 1.00 26.96 117 GLN A N 1
ATOM 782 C CA . GLN A 1 117 ? 19.854 6.009 3.908 1.00 24.98 117 GLN A CA 1
ATOM 783 C C . GLN A 1 117 ? 19.471 5.385 2.574 1.00 25.80 117 GLN A C 1
ATOM 784 O O . GLN A 1 117 ? 18.321 5.519 2.173 1.00 26.05 117 GLN A O 1
ATOM 790 N N . LYS A 1 118 ? 20.408 4.729 1.911 1.00 26.42 118 LYS A N 1
ATOM 791 C CA . LYS A 1 118 ? 20.161 4.129 0.591 1.00 28.85 118 LYS A CA 1
ATOM 792 C C . LYS A 1 118 ? 19.127 3.035 0.750 1.00 28.08 118 LYS A C 1
ATOM 793 O O . LYS A 1 118 ? 18.261 2.932 -0.070 1.00 26.02 118 LYS A O 1
ATOM 799 N N . GLU A 1 119 ? 19.266 2.287 1.836 1.00 28.08 119 GLU A N 1
ATOM 800 C CA . GLU A 1 119 ? 18.339 1.189 2.143 1.00 26.20 119 GLU A CA 1
ATOM 801 C C . GLU A 1 119 ? 16.975 1.829 2.375 1.00 27.79 119 GLU A C 1
ATOM 802 O O . GLU A 1 119 ? 15.987 1.367 1.796 1.00 27.44 119 GLU A O 1
ATOM 808 N N . ALA A 1 120 ? 16.931 2.854 3.217 1.00 23.98 120 ALA A N 1
ATOM 809 C CA . ALA A 1 120 ? 15.649 3.380 3.654 1.00 27.41 120 ALA A CA 1
ATOM 810 C C . ALA A 1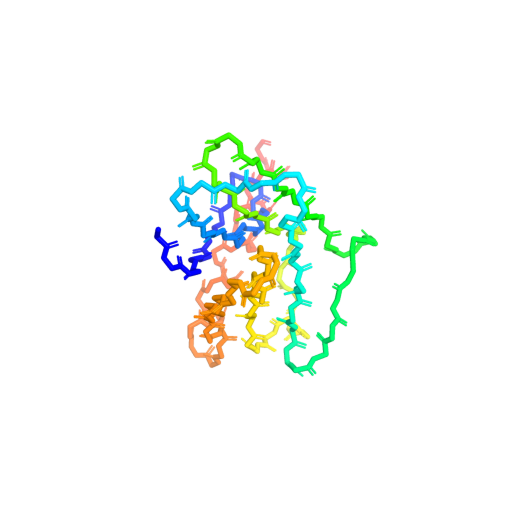 120 ? 14.970 3.959 2.415 1.00 26.80 120 ALA A C 1
ATOM 811 O O . ALA A 1 120 ? 13.765 3.775 2.245 1.00 29.58 120 ALA A O 1
ATOM 813 N N . GLU A 1 121 ? 15.724 4.694 1.599 1.00 31.43 121 GLU A N 1
ATOM 814 C CA . GLU A 1 121 ? 15.203 5.284 0.345 1.00 29.64 121 GLU A CA 1
ATOM 815 C C . GLU A 1 121 ? 14.741 4.220 -0.629 1.00 28.46 121 GLU A C 1
ATOM 816 O O . GLU A 1 121 ? 13.668 4.372 -1.233 1.00 28.33 121 GLU A O 1
ATOM 822 N N . PHE A 1 122 ? 15.462 3.112 -0.759 1.00 27.33 122 PHE A N 1
ATOM 823 C CA . PHE A 1 122 ? 15.046 2.035 -1.642 1.00 26.74 122 PHE A CA 1
ATOM 824 C C . PHE A 1 122 ? 13.708 1.474 -1.165 1.00 26.16 122 PHE A C 1
ATOM 825 O O . PHE A 1 122 ? 12.859 1.288 -2.078 1.00 27.72 122 PHE A O 1
ATOM 833 N N . GLN A 1 123 ? 13.573 1.183 0.133 1.00 25.24 123 GLN A N 1
ATOM 834 C CA . GLN A 1 123 ? 12.357 0.538 0.683 1.00 26.33 123 GLN A CA 1
ATOM 835 C C . GLN A 1 123 ? 11.203 1.503 0.557 1.00 28.70 123 GLN A C 1
ATOM 836 O O . GLN A 1 123 ? 10.095 1.069 0.221 1.00 27.98 123 GLN A O 1
ATOM 842 N N . ARG A 1 124 ? 11.460 2.786 0.832 1.00 26.97 124 ARG A N 1
ATOM 843 C CA . ARG A 1 124 ? 10.415 3.839 0.723 1.00 30.52 124 ARG A CA 1
ATOM 844 C C . ARG A 1 124 ? 9.984 3.938 -0.744 1.00 31.55 124 ARG A C 1
ATOM 845 O O . ARG A 1 124 ? 8.768 4.036 -1.001 1.00 35.24 124 ARG A O 1
ATOM 853 N N . GLN A 1 125 ? 10.958 3.912 -1.659 1.00 33.01 125 GLN A N 1
ATOM 854 C CA . GLN A 1 125 ? 10.684 3.972 -3.100 1.00 35.97 125 GLN A CA 1
ATOM 855 C C . GLN A 1 125 ? 9.880 2.731 -3.466 1.00 37.68 125 GLN A C 1
ATOM 856 O O . GLN A 1 125 ? 8.834 2.883 -4.118 1.00 37.07 125 GLN A O 1
ATOM 862 N N . GLU A 1 126 ? 10.338 1.548 -3.065 1.00 33.47 126 GLU A N 1
ATOM 863 C CA . GLU A 1 126 ? 9.716 0.256 -3.470 1.00 34.94 126 GLU A CA 1
ATOM 864 C C . GLU A 1 126 ? 8.327 0.102 -2.838 1.00 37.22 126 GLU A C 1
ATOM 865 O O . GLU A 1 126 ? 7.388 -0.373 -3.532 1.00 34.39 126 GLU A O 1
ATOM 871 N N . TRP A 1 127 ? 8.148 0.590 -1.626 1.00 38.67 127 TRP A N 1
ATOM 872 C CA . TRP A 1 127 ? 6.811 0.561 -1.014 1.00 43.98 127 TRP A CA 1
ATOM 873 C C . TRP A 1 127 ? 5.829 1.282 -1.931 1.00 46.59 127 TRP A C 1
ATOM 874 O O . TRP A 1 127 ? 4.689 0.770 -2.152 1.00 45.02 127 TRP A O 1
ATOM 885 N N . ILE A 1 128 ? 6.236 2.458 -2.404 1.00 46.74 128 ILE A N 1
ATOM 886 C CA . ILE A 1 128 ? 5.311 3.368 -3.122 1.00 48.73 128 ILE A CA 1
ATOM 887 C C . ILE A 1 128 ? 5.153 2.771 -4.519 1.00 52.70 128 ILE A C 1
ATOM 888 O O . ILE A 1 128 ? 4.023 2.811 -5.048 1.00 50.82 128 ILE A O 1
ATOM 893 N N . ARG A 1 129 ? 6.204 2.140 -5.039 1.00 54.35 129 ARG A N 1
ATOM 894 C CA . ARG A 1 129 ? 6.204 1.464 -6.360 1.00 57.78 129 ARG A CA 1
ATOM 895 C C . ARG A 1 129 ? 5.317 0.221 -6.315 1.00 61.09 129 ARG A C 1
ATOM 896 O O . ARG A 1 129 ? 4.763 -0.095 -7.372 1.00 64.41 129 ARG A O 1
ATOM 904 N N . LYS A 1 130 ? 5.186 -0.448 -5.162 1.00 57.81 130 LYS A N 1
ATOM 905 C CA . LYS A 1 130 ? 4.520 -1.784 -5.060 1.00 57.05 130 LYS A CA 1
ATOM 906 C C . LYS A 1 130 ? 3.358 -1.742 -4.056 1.00 57.68 130 LYS A C 1
ATOM 907 O O . LYS A 1 130 ? 3.049 -0.795 -3.367 1.00 61.33 130 LYS A O 1
#

Radius of gyration: 14.11 Å; Cα contacts (8 Å, |Δi|>4): 229; chains: 1; bounding box: 25×24×46 Å